Protein AF-A0A968X1L7-F1 (afdb_monomer_lite)

pLDDT: mean 81.6, std 19.43, range [41.03, 98.25]

Structure (mmCIF, N/CA/C/O backbone):
data_AF-A0A968X1L7-F1
#
_entry.id   AF-A0A968X1L7-F1
#
loop_
_atom_site.group_PDB
_atom_site.id
_atom_site.type_symbol
_atom_site.label_atom_id
_atom_site.label_alt_id
_atom_site.label_comp_id
_atom_site.label_asym_id
_atom_site.label_entity_id
_atom_site.label_seq_id
_atom_site.pdbx_PDB_ins_code
_atom_site.Cartn_x
_atom_site.Cartn_y
_atom_site.Cartn_z
_atom_site.occupancy
_atom_site.B_iso_or_equiv
_atom_site.auth_seq_id
_atom_site.auth_comp_id
_atom_site.auth_asym_id
_atom_site.auth_atom_id
_atom_site.pdbx_PDB_model_num
ATOM 1 N N . MET A 1 1 ? 17.644 1.053 -14.164 1.00 62.28 1 MET A N 1
ATOM 2 C CA . MET A 1 1 ? 16.704 1.994 -14.822 1.00 62.28 1 MET A CA 1
ATOM 3 C C . MET A 1 1 ? 15.712 1.312 -15.767 1.00 62.28 1 MET A C 1
ATOM 5 O O . MET A 1 1 ? 14.635 1.856 -15.942 1.00 62.28 1 MET A O 1
ATOM 9 N N . LEU A 1 2 ? 16.000 0.116 -16.304 1.00 78.06 2 LEU A N 1
ATOM 10 C CA . LEU A 1 2 ? 15.114 -0.581 -17.250 1.00 78.06 2 LEU A CA 1
ATOM 11 C C . LEU A 1 2 ? 13.703 -0.901 -16.702 1.00 78.06 2 LEU A C 1
ATOM 13 O O . LEU A 1 2 ? 12.734 -0.788 -17.440 1.00 78.06 2 LEU A O 1
ATOM 17 N N . GLY A 1 3 ? 13.567 -1.245 -15.415 1.00 83.62 3 GLY A N 1
ATOM 18 C CA . GLY A 1 3 ? 12.273 -1.645 -14.833 1.00 83.62 3 GLY A CA 1
ATOM 19 C C . GLY A 1 3 ? 11.188 -0.564 -14.904 1.00 83.62 3 GLY A C 1
ATOM 20 O O . GLY A 1 3 ? 10.082 -0.829 -15.361 1.00 83.62 3 GLY A O 1
ATOM 21 N N . ARG A 1 4 ? 11.523 0.684 -14.549 1.00 87.56 4 ARG A N 1
ATOM 22 C CA . ARG A 1 4 ? 10.566 1.803 -14.568 1.00 87.56 4 ARG A CA 1
ATOM 23 C C . ARG A 1 4 ? 10.074 2.123 -15.981 1.00 87.56 4 ARG A C 1
ATOM 25 O O . ARG A 1 4 ? 8.887 2.323 -16.191 1.00 87.56 4 ARG A O 1
ATOM 32 N N . GLU A 1 5 ? 10.972 2.101 -16.966 1.00 90.50 5 GLU A N 1
ATOM 33 C CA . GLU A 1 5 ? 10.597 2.326 -18.367 1.00 90.50 5 GLU A CA 1
ATOM 34 C C . GLU A 1 5 ? 9.666 1.234 -18.907 1.00 90.50 5 GLU A C 1
ATOM 36 O O . GLU A 1 5 ? 8.779 1.526 -19.713 1.00 90.50 5 GLU A O 1
ATOM 41 N N . LEU A 1 6 ? 9.854 -0.019 -18.479 1.00 90.25 6 LEU A N 1
ATOM 42 C CA . LEU A 1 6 ? 8.970 -1.121 -18.854 1.00 90.25 6 LEU A CA 1
ATOM 43 C C . LEU A 1 6 ? 7.581 -0.955 -18.231 1.00 90.25 6 LEU A C 1
ATOM 45 O O . LEU A 1 6 ? 6.593 -1.088 -18.952 1.00 90.25 6 LEU A O 1
ATOM 49 N N . PHE A 1 7 ? 7.495 -0.585 -16.952 1.00 91.88 7 PHE A N 1
ATOM 50 C CA . PHE A 1 7 ? 6.216 -0.297 -16.293 1.00 91.88 7 PHE A CA 1
ATOM 51 C C . PHE A 1 7 ? 5.498 0.897 -16.934 1.00 91.88 7 PHE A C 1
ATOM 53 O O . PHE A 1 7 ? 4.319 0.797 -17.269 1.00 91.88 7 PHE A O 1
ATOM 60 N N . ASP A 1 8 ? 6.217 1.982 -17.234 1.00 93.00 8 ASP A N 1
ATOM 61 C CA . ASP A 1 8 ? 5.658 3.154 -17.922 1.00 93.00 8 ASP A CA 1
ATOM 62 C C . ASP A 1 8 ? 5.123 2.824 -19.323 1.00 93.00 8 ASP A C 1
ATOM 64 O O . ASP A 1 8 ? 4.183 3.461 -19.808 1.00 93.00 8 ASP A O 1
ATOM 68 N N . ARG A 1 9 ? 5.735 1.855 -20.016 1.00 92.38 9 ARG A N 1
ATOM 69 C CA . ARG A 1 9 ? 5.227 1.351 -21.299 1.00 92.38 9 ARG A CA 1
ATOM 70 C C . ARG A 1 9 ? 4.018 0.451 -21.102 1.00 92.38 9 ARG A C 1
ATOM 72 O O . ARG A 1 9 ? 3.049 0.631 -21.829 1.00 92.38 9 ARG A O 1
ATOM 79 N N . ALA A 1 10 ? 4.061 -0.467 -20.139 1.00 89.88 10 ALA A N 1
ATOM 80 C CA . ALA A 1 10 ? 2.961 -1.382 -19.847 1.00 89.88 10 ALA A CA 1
ATOM 81 C C . ALA A 1 10 ? 1.673 -0.614 -19.527 1.00 89.88 10 ALA A C 1
ATOM 83 O O . ALA A 1 10 ? 0.639 -0.872 -20.137 1.00 89.88 10 ALA A O 1
ATOM 84 N N . VAL A 1 11 ? 1.760 0.404 -18.667 1.00 91.38 11 VAL A N 1
ATOM 85 C CA . VAL A 1 11 ? 0.628 1.263 -18.289 1.00 91.38 11 VAL A CA 1
ATOM 86 C C . VAL A 1 11 ? -0.042 1.934 -19.499 1.00 91.38 11 VAL A C 1
ATOM 88 O O . VAL A 1 11 ? -1.246 2.167 -19.492 1.00 91.38 11 VAL A O 1
ATOM 91 N N . LYS A 1 12 ? 0.697 2.205 -20.583 1.00 92.44 12 LYS A N 1
ATOM 92 C CA . LYS A 1 12 ? 0.143 2.809 -21.809 1.00 92.44 12 LYS A CA 1
ATOM 93 C C . LYS A 1 12 ? -0.609 1.823 -22.709 1.00 92.44 12 LYS A C 1
ATOM 95 O O . LYS A 1 12 ? -1.227 2.267 -23.675 1.00 92.44 12 LYS A O 1
ATOM 100 N N . LEU A 1 13 ? -0.516 0.515 -22.458 1.00 91.75 13 LEU A N 1
ATOM 101 C CA . LEU A 1 13 ? -1.067 -0.529 -23.332 1.00 91.75 13 LEU A CA 1
ATOM 102 C C . LEU A 1 13 ? -2.478 -0.991 -22.938 1.00 91.75 13 LEU A C 1
ATOM 104 O O . LEU A 1 13 ? -3.109 -1.694 -23.724 1.00 91.75 13 LEU A O 1
ATOM 108 N N . GLY A 1 14 ? -2.983 -0.611 -21.763 1.00 90.25 14 GLY A N 1
ATOM 109 C CA . GLY A 1 14 ? -4.276 -1.075 -21.259 1.00 90.25 14 GLY A CA 1
ATOM 110 C C . GLY A 1 14 ? -4.930 -0.102 -20.276 1.00 90.25 14 GLY A C 1
ATOM 111 O O . GLY A 1 14 ? -4.448 1.021 -20.113 1.00 90.25 14 GLY A O 1
ATOM 112 N N . PRO A 1 15 ? -6.040 -0.510 -19.634 1.00 93.50 15 PRO A N 1
ATOM 113 C CA . PRO A 1 15 ? -6.625 0.242 -18.531 1.00 93.50 15 PRO A CA 1
ATOM 114 C C . PRO A 1 15 ? -5.589 0.400 -17.414 1.00 93.50 15 PRO A C 1
ATOM 116 O O . PRO A 1 15 ? -5.080 -0.582 -16.882 1.00 93.50 15 PRO A O 1
ATOM 119 N N . GLU A 1 16 ? -5.244 1.648 -17.098 1.00 93.31 16 GLU A N 1
ATOM 120 C CA . GLU A 1 16 ? -4.105 1.976 -16.231 1.00 93.31 16 GLU A CA 1
ATOM 121 C C . GLU A 1 16 ? -4.193 1.279 -14.862 1.00 93.31 16 GLU A C 1
ATOM 123 O O . GLU A 1 16 ? -3.201 0.711 -14.416 1.00 93.31 16 GLU A O 1
ATOM 128 N N . ALA A 1 17 ? -5.373 1.255 -14.235 1.00 93.25 17 ALA A N 1
ATOM 129 C CA . ALA A 1 17 ? -5.576 0.613 -12.936 1.00 93.25 17 ALA A CA 1
ATOM 130 C C . ALA A 1 17 ? -5.317 -0.905 -12.983 1.00 93.25 17 ALA A C 1
ATOM 132 O O . ALA A 1 17 ? -4.524 -1.408 -12.190 1.00 93.25 17 ALA A O 1
ATOM 133 N N . ASP A 1 18 ? -5.903 -1.613 -13.954 1.00 93.31 18 ASP A N 1
ATOM 134 C CA . ASP A 1 18 ? -5.754 -3.070 -14.105 1.00 93.31 18 ASP A CA 1
ATOM 135 C C . ASP A 1 18 ? -4.293 -3.465 -14.357 1.00 93.31 18 ASP A C 1
ATOM 137 O O . ASP A 1 18 ? -3.787 -4.442 -13.804 1.00 93.31 18 ASP A O 1
ATOM 141 N N . VAL A 1 19 ? -3.587 -2.682 -15.178 1.00 95.12 19 VAL A N 1
ATOM 142 C CA . VAL A 1 19 ? -2.168 -2.924 -15.462 1.00 95.12 19 VAL A CA 1
ATOM 143 C C . VAL A 1 19 ? -1.312 -2.682 -14.222 1.00 95.12 19 VAL A C 1
ATOM 145 O O . VAL A 1 19 ? -0.388 -3.452 -13.968 1.00 95.12 19 VAL A O 1
ATOM 148 N N . ILE A 1 20 ? -1.599 -1.633 -13.445 1.00 94.50 20 ILE A N 1
ATOM 149 C CA . ILE A 1 20 ? -0.872 -1.371 -12.199 1.00 94.50 20 ILE A CA 1
ATOM 150 C C . ILE A 1 20 ? -1.104 -2.503 -11.191 1.00 94.50 20 ILE A C 1
ATOM 152 O O . ILE A 1 20 ? -0.125 -2.981 -10.622 1.00 94.50 20 ILE A O 1
ATOM 156 N N . HIS A 1 21 ? -2.344 -2.977 -11.022 1.00 91.94 21 HIS A N 1
ATOM 157 C CA . HIS A 1 21 ? -2.635 -4.157 -10.198 1.00 91.94 21 HIS A CA 1
ATOM 158 C C . HIS A 1 21 ? -1.802 -5.364 -10.635 1.00 91.94 21 HIS A C 1
ATOM 160 O O . HIS A 1 21 ? -1.079 -5.935 -9.826 1.00 91.94 21 HIS A O 1
ATOM 166 N N . ALA A 1 22 ? -1.799 -5.681 -11.932 1.00 92.00 22 ALA A N 1
ATOM 167 C CA . ALA A 1 22 ? -1.029 -6.807 -12.453 1.00 92.00 22 ALA A CA 1
ATOM 168 C C . ALA A 1 22 ? 0.486 -6.669 -12.210 1.00 92.00 22 ALA A C 1
ATOM 170 O O . ALA A 1 22 ? 1.162 -7.665 -11.954 1.00 92.00 22 ALA A O 1
ATOM 171 N N . ILE A 1 23 ? 1.038 -5.452 -12.286 1.00 92.62 23 ILE A N 1
ATOM 172 C CA . ILE A 1 23 ? 2.452 -5.197 -11.972 1.00 92.62 23 ILE A CA 1
ATOM 173 C C . ILE A 1 23 ? 2.729 -5.457 -10.487 1.00 92.62 23 ILE A C 1
ATOM 175 O O . ILE A 1 23 ? 3.731 -6.098 -10.167 1.00 92.62 23 ILE A O 1
ATOM 179 N N . ILE A 1 24 ? 1.859 -4.971 -9.595 1.00 91.25 24 ILE A N 1
ATOM 180 C CA . ILE A 1 24 ? 1.981 -5.163 -8.144 1.00 91.25 24 ILE A CA 1
ATOM 181 C C . ILE A 1 24 ? 1.942 -6.655 -7.805 1.00 91.25 24 ILE A C 1
ATOM 183 O O . ILE A 1 24 ? 2.857 -7.141 -7.142 1.00 91.25 24 ILE A O 1
ATOM 187 N N . ASP A 1 25 ? 0.959 -7.384 -8.334 1.00 89.38 25 ASP A N 1
ATOM 188 C CA . ASP A 1 25 ? 0.779 -8.817 -8.080 1.00 89.38 25 ASP A CA 1
ATOM 189 C C . ASP A 1 25 ? 1.977 -9.649 -8.562 1.00 89.38 25 ASP A C 1
ATOM 191 O O . ASP A 1 25 ? 2.396 -10.592 -7.896 1.00 89.38 25 ASP A O 1
ATOM 195 N N . GLN A 1 26 ? 2.566 -9.298 -9.711 1.00 89.25 26 GLN A N 1
ATOM 196 C CA . GLN A 1 26 ? 3.702 -10.041 -10.272 1.00 89.25 26 GLN A CA 1
ATOM 197 C C . GLN A 1 26 ? 5.034 -9.739 -9.584 1.00 89.25 26 GLN A C 1
ATOM 199 O O . GLN A 1 26 ? 5.911 -10.599 -9.536 1.00 89.25 26 GLN A O 1
ATOM 204 N N . CYS A 1 27 ? 5.227 -8.507 -9.118 1.00 88.56 27 CYS A N 1
ATOM 205 C CA . CYS A 1 27 ? 6.492 -8.084 -8.519 1.00 88.56 27 CYS A CA 1
ATOM 206 C C . CYS A 1 27 ? 6.533 -8.342 -7.007 1.00 88.56 27 CYS A C 1
ATOM 208 O O . CYS A 1 27 ? 7.619 -8.527 -6.454 1.00 88.56 27 CYS A O 1
ATOM 210 N N . GLY A 1 28 ? 5.374 -8.348 -6.348 1.00 85.31 28 GLY A N 1
ATOM 211 C CA . GLY A 1 28 ? 5.240 -8.604 -4.921 1.00 85.31 28 GLY A CA 1
ATOM 212 C C . GLY A 1 28 ? 5.864 -7.537 -4.002 1.00 85.31 28 GLY A C 1
ATOM 213 O O . GLY A 1 28 ? 6.335 -6.488 -4.467 1.00 85.31 28 GLY A O 1
ATOM 214 N N . PRO A 1 29 ? 5.874 -7.806 -2.681 1.00 82.94 29 PRO A N 1
ATOM 215 C CA . PRO A 1 29 ? 6.297 -6.855 -1.646 1.00 82.94 29 PRO A CA 1
ATOM 216 C C . PRO A 1 29 ? 7.753 -6.390 -1.750 1.00 82.94 29 PRO A C 1
ATOM 218 O O . PRO A 1 29 ? 8.049 -5.229 -1.466 1.00 82.94 29 PRO A O 1
ATOM 221 N N . ASP A 1 30 ? 8.650 -7.251 -2.237 1.00 85.44 30 ASP A N 1
ATOM 222 C CA . ASP A 1 30 ? 10.090 -6.968 -2.370 1.00 85.44 30 ASP A CA 1
ATOM 223 C C . ASP A 1 30 ? 10.390 -5.739 -3.243 1.00 85.44 30 ASP A C 1
ATOM 225 O O . ASP A 1 30 ? 11.446 -5.113 -3.136 1.00 85.44 30 ASP A O 1
ATOM 229 N N . HIS A 1 31 ? 9.448 -5.373 -4.114 1.00 89.50 31 HIS A N 1
ATOM 230 C CA . HIS A 1 31 ? 9.593 -4.272 -5.058 1.00 89.50 31 HIS A CA 1
ATOM 231 C C . HIS A 1 31 ? 8.743 -3.050 -4.693 1.00 89.50 31 HIS A C 1
ATOM 233 O O . HIS A 1 31 ? 8.678 -2.105 -5.483 1.00 89.50 31 HIS A O 1
ATOM 239 N N . PHE A 1 32 ? 8.118 -3.007 -3.513 1.00 89.62 32 PHE A N 1
ATOM 240 C CA . PHE A 1 32 ? 7.220 -1.912 -3.128 1.00 89.62 32 PHE A CA 1
ATOM 241 C C . PHE A 1 32 ? 7.882 -0.534 -3.142 1.00 89.62 32 PHE A C 1
ATOM 243 O O . PHE A 1 32 ? 7.258 0.415 -3.611 1.00 89.62 32 PHE A O 1
ATOM 250 N N . THR A 1 33 ? 9.161 -0.410 -2.781 1.00 89.38 33 THR A N 1
ATOM 251 C CA . THR A 1 33 ? 9.894 0.863 -2.917 1.00 89.38 33 THR A CA 1
ATOM 252 C C . THR A 1 33 ? 9.958 1.345 -4.373 1.00 89.38 33 THR A C 1
ATOM 254 O O . THR A 1 33 ? 9.797 2.532 -4.652 1.00 89.38 33 THR A O 1
ATOM 257 N N . LEU A 1 34 ? 10.156 0.435 -5.334 1.00 91.81 34 LEU A N 1
ATOM 258 C CA . LEU A 1 34 ? 10.150 0.769 -6.764 1.00 91.81 34 LEU A CA 1
ATOM 259 C C . LEU A 1 34 ? 8.731 1.066 -7.272 1.00 91.81 34 LEU A C 1
ATOM 261 O O . LEU A 1 34 ? 8.553 1.916 -8.148 1.00 91.81 34 LEU A O 1
ATOM 265 N N . LEU A 1 35 ? 7.738 0.353 -6.740 1.00 94.06 35 LEU A N 1
ATOM 266 C CA . LEU A 1 35 ? 6.347 0.419 -7.174 1.00 94.06 35 LEU A CA 1
ATOM 267 C C . LEU A 1 35 ? 5.535 1.530 -6.515 1.00 94.06 35 LEU A C 1
ATOM 269 O O . LEU A 1 35 ? 4.479 1.876 -7.036 1.00 94.06 35 LEU A O 1
ATOM 273 N N . LEU A 1 36 ? 6.030 2.137 -5.436 1.00 95.12 36 LEU A N 1
ATOM 274 C CA . LEU A 1 36 ? 5.346 3.183 -4.679 1.00 95.12 36 LEU A CA 1
ATOM 275 C C . LEU A 1 36 ? 4.683 4.276 -5.546 1.00 95.12 36 LEU A C 1
ATOM 277 O O . LEU A 1 36 ? 3.512 4.566 -5.304 1.00 95.12 36 LEU A O 1
ATOM 281 N N . PRO A 1 37 ? 5.325 4.854 -6.588 1.00 94.81 37 PRO A N 1
ATOM 282 C CA . PRO A 1 37 ? 4.651 5.835 -7.445 1.00 94.81 37 PRO A CA 1
ATOM 283 C C . PRO A 1 37 ? 3.472 5.255 -8.243 1.00 94.81 37 PRO A C 1
ATOM 285 O O . PRO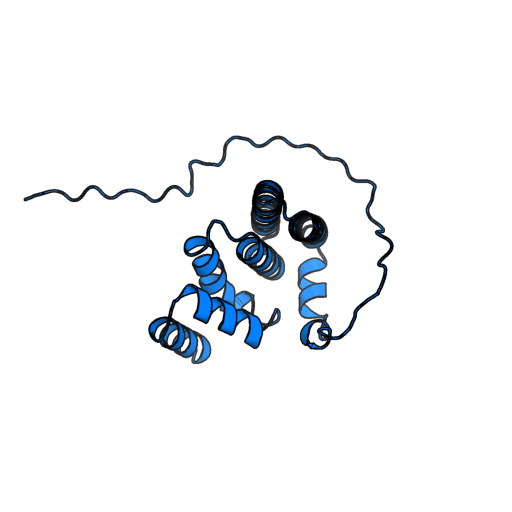 A 1 37 ? 2.518 5.980 -8.517 1.00 94.81 37 PRO A O 1
ATOM 288 N N . TYR A 1 38 ? 3.511 3.972 -8.612 1.00 96.06 38 TYR A N 1
ATOM 289 C CA . TYR A 1 38 ? 2.413 3.288 -9.301 1.00 96.06 38 TYR A CA 1
ATOM 290 C C . TYR A 1 38 ? 1.298 2.920 -8.320 1.00 96.06 38 TYR A C 1
ATOM 292 O O . TYR A 1 38 ? 0.133 3.144 -8.618 1.00 96.06 38 TYR A O 1
ATOM 300 N N . ILE A 1 39 ? 1.641 2.460 -7.116 1.00 96.88 39 ILE A N 1
ATOM 301 C CA . ILE A 1 39 ? 0.669 2.168 -6.054 1.00 96.88 39 ILE A CA 1
ATOM 302 C C . ILE A 1 39 ? -0.062 3.451 -5.623 1.00 96.88 39 ILE A C 1
ATOM 304 O O . ILE A 1 39 ? -1.285 3.474 -5.522 1.00 96.88 39 ILE A O 1
ATOM 308 N N . GLN A 1 40 ? 0.656 4.568 -5.467 1.00 96.81 40 GLN A N 1
ATOM 309 C CA . GLN A 1 40 ? 0.037 5.874 -5.224 1.00 96.81 40 GLN A CA 1
ATOM 310 C C . GLN A 1 40 ? -0.855 6.308 -6.397 1.00 96.81 40 GLN A C 1
ATOM 312 O O . GLN A 1 40 ? -1.875 6.971 -6.214 1.00 96.81 40 GLN A O 1
ATOM 317 N N . ARG A 1 41 ? -0.459 5.987 -7.630 1.00 95.88 41 ARG A N 1
ATOM 318 C CA . ARG A 1 41 ? -1.269 6.282 -8.809 1.00 95.88 41 ARG A CA 1
ATOM 319 C C . ARG A 1 41 ? -2.548 5.448 -8.825 1.00 95.88 41 ARG A C 1
ATOM 321 O O . ARG A 1 41 ? -3.591 5.981 -9.190 1.00 95.88 41 ARG A O 1
ATOM 328 N N . LEU A 1 42 ? -2.481 4.198 -8.380 1.00 96.25 42 LEU A N 1
ATOM 329 C CA . LEU A 1 42 ? -3.630 3.312 -8.264 1.00 96.25 42 LEU A CA 1
ATOM 330 C C . LEU A 1 42 ? -4.689 3.890 -7.321 1.00 96.25 42 LEU A C 1
ATOM 332 O O . LEU A 1 42 ? -5.824 4.058 -7.745 1.00 96.25 42 LEU A O 1
ATOM 336 N N . THR A 1 43 ? -4.312 4.342 -6.120 1.00 96.75 43 THR A N 1
ATOM 337 C CA . THR A 1 43 ? -5.270 4.959 -5.174 1.00 96.75 43 THR A CA 1
ATOM 338 C C . THR A 1 43 ? -5.922 6.241 -5.704 1.00 96.75 43 THR A C 1
ATOM 340 O O . THR A 1 43 ? -7.003 6.621 -5.263 1.00 96.75 43 THR A O 1
ATOM 343 N N . GLN A 1 44 ? -5.310 6.923 -6.680 1.00 96.44 44 GLN A N 1
ATOM 344 C CA . GLN A 1 44 ? -5.932 8.065 -7.365 1.00 96.44 44 GLN A CA 1
ATOM 345 C C . GLN A 1 44 ? -6.941 7.643 -8.438 1.00 96.44 44 GLN A C 1
ATOM 347 O O . GLN A 1 44 ? -7.842 8.419 -8.761 1.00 96.44 44 GLN A O 1
ATOM 352 N N . LEU A 1 45 ? -6.744 6.472 -9.041 1.00 96.06 45 LEU A N 1
ATOM 353 C CA . LEU A 1 45 ? -7.604 5.927 -10.090 1.00 96.06 45 LEU A CA 1
ATOM 354 C C . LEU A 1 45 ? -8.801 5.185 -9.500 1.00 96.06 45 LEU A C 1
ATOM 356 O O . LEU A 1 45 ? -9.884 5.259 -10.073 1.00 96.06 45 LEU A O 1
ATOM 360 N N . THR A 1 46 ? -8.602 4.525 -8.360 1.00 96.31 46 THR A N 1
ATOM 361 C CA . THR A 1 46 ? -9.607 3.750 -7.627 1.00 96.31 46 THR A CA 1
ATOM 362 C C . THR A 1 46 ? -9.726 4.245 -6.179 1.00 96.31 46 THR A C 1
ATOM 364 O O . THR A 1 46 ? -9.451 3.504 -5.236 1.00 96.31 46 THR A O 1
ATOM 367 N N . PRO A 1 47 ? -10.119 5.514 -5.950 1.00 96.81 47 PRO A N 1
ATOM 368 C CA . PRO A 1 47 ? -10.152 6.082 -4.601 1.00 96.81 47 PRO A CA 1
ATOM 369 C C . PRO A 1 47 ? -11.148 5.380 -3.671 1.00 96.81 47 PRO A C 1
ATOM 371 O O . PRO A 1 47 ? -10.998 5.455 -2.453 1.00 96.81 47 PRO A O 1
ATOM 374 N N . GLU A 1 48 ? -12.149 4.702 -4.227 1.00 96.81 48 GLU A N 1
ATOM 375 C CA . GLU A 1 48 ? -13.110 3.877 -3.505 1.00 96.81 48 GLU A CA 1
ATOM 376 C C . GLU A 1 48 ? -12.652 2.434 -3.243 1.00 96.81 48 GLU A C 1
ATOM 378 O O . GLU A 1 48 ? -13.366 1.728 -2.544 1.00 96.81 48 GLU A O 1
ATOM 383 N N . ASP A 1 49 ? -11.513 1.967 -3.761 1.00 96.94 49 ASP A N 1
ATOM 384 C CA . ASP A 1 49 ? -11.058 0.591 -3.517 1.00 96.94 49 ASP A CA 1
ATOM 385 C C . ASP A 1 49 ? -10.228 0.503 -2.224 1.00 96.94 49 ASP A C 1
ATOM 387 O O . ASP A 1 49 ? -9.084 0.971 -2.201 1.00 96.94 49 ASP A O 1
ATOM 391 N N . PRO A 1 50 ? -10.742 -0.116 -1.143 1.00 97.12 50 PRO A N 1
ATOM 392 C CA . PRO A 1 50 ? -9.985 -0.260 0.096 1.00 97.12 50 PRO A CA 1
ATOM 393 C C . PRO A 1 50 ? -8.707 -1.093 -0.084 1.00 97.12 50 PRO A C 1
ATOM 395 O O . PRO A 1 50 ? -7.714 -0.827 0.590 1.00 97.12 50 PRO A O 1
ATOM 398 N N . SER A 1 51 ? -8.680 -2.040 -1.024 1.00 95.56 51 SER A N 1
ATOM 399 C CA . SER A 1 51 ? -7.521 -2.909 -1.277 1.00 95.56 51 SER A CA 1
ATOM 400 C C . SER A 1 51 ? -6.327 -2.101 -1.792 1.00 95.56 51 SER A C 1
ATOM 402 O O . SER A 1 51 ? -5.206 -2.266 -1.307 1.00 95.56 51 SER A O 1
ATOM 404 N N . ALA A 1 52 ? -6.571 -1.157 -2.709 1.00 96.25 52 ALA A N 1
ATOM 405 C CA . ALA A 1 52 ? -5.554 -0.223 -3.186 1.00 96.25 52 ALA A CA 1
ATOM 406 C C . ALA A 1 52 ? -4.950 0.612 -2.041 1.00 96.25 52 ALA A C 1
ATOM 408 O O . ALA A 1 52 ? -3.736 0.833 -2.007 1.00 96.25 52 ALA A O 1
ATOM 409 N N . TRP A 1 53 ? -5.771 1.039 -1.076 1.00 98.06 53 TRP A N 1
ATOM 410 C CA . TRP A 1 53 ? -5.301 1.767 0.107 1.00 98.06 53 TRP A CA 1
ATOM 411 C C . TRP A 1 53 ? -4.499 0.887 1.073 1.00 98.06 53 TRP A C 1
ATOM 413 O O . TRP A 1 53 ? -3.502 1.367 1.615 1.00 98.06 53 TRP A O 1
ATOM 423 N N . ILE A 1 54 ? -4.863 -0.391 1.241 1.00 97.06 54 ILE A N 1
ATOM 424 C CA . ILE A 1 54 ? -4.073 -1.352 2.032 1.00 97.06 54 ILE A CA 1
ATOM 425 C C . ILE A 1 54 ? -2.681 -1.515 1.430 1.00 97.06 54 ILE A C 1
ATOM 427 O O . ILE A 1 54 ? -1.682 -1.322 2.122 1.00 97.06 54 ILE A O 1
ATOM 431 N N . ILE A 1 55 ? -2.607 -1.807 0.130 1.00 95.69 55 ILE A N 1
ATOM 432 C CA . ILE A 1 55 ? -1.335 -1.989 -0.581 1.00 95.69 55 ILE A CA 1
ATOM 433 C C . ILE A 1 55 ? -0.477 -0.724 -0.462 1.00 95.69 55 ILE A C 1
ATOM 435 O O . ILE A 1 55 ? 0.726 -0.810 -0.210 1.00 95.69 55 ILE A O 1
ATOM 439 N N . PHE A 1 56 ? -1.086 0.459 -0.586 1.00 97.62 56 PHE A N 1
ATOM 440 C CA . PHE A 1 56 ? -0.376 1.724 -0.411 1.00 97.62 56 PHE A CA 1
ATOM 441 C C . PHE A 1 56 ? 0.163 1.907 1.007 1.00 97.62 56 PHE A C 1
ATOM 443 O O . PHE A 1 56 ? 1.318 2.300 1.172 1.00 97.62 56 PHE A O 1
ATOM 450 N N . GLY A 1 57 ? -0.634 1.575 2.020 1.00 97.25 57 GLY A N 1
ATOM 451 C CA . GLY A 1 57 ? -0.208 1.587 3.412 1.00 97.25 57 GLY A CA 1
ATOM 452 C C . GLY A 1 57 ? 0.978 0.665 3.677 1.00 97.25 57 GLY A C 1
ATOM 453 O O . GLY A 1 57 ? 1.981 1.104 4.233 1.00 97.25 57 GLY A O 1
ATOM 454 N N . ILE A 1 58 ? 0.913 -0.579 3.203 1.00 95.00 58 ILE A N 1
ATOM 455 C CA . ILE A 1 58 ? 2.007 -1.548 3.350 1.00 95.00 58 ILE A CA 1
ATOM 456 C C . ILE A 1 58 ? 3.273 -1.028 2.660 1.00 95.00 58 ILE A C 1
ATOM 458 O O . ILE A 1 58 ? 4.335 -0.999 3.278 1.00 95.00 58 ILE A O 1
ATOM 462 N N . ALA A 1 59 ? 3.164 -0.544 1.419 1.00 95.44 59 ALA A N 1
ATOM 463 C CA . ALA A 1 59 ? 4.304 -0.016 0.671 1.00 95.44 59 ALA A CA 1
ATOM 464 C C . ALA A 1 59 ? 4.961 1.193 1.359 1.00 95.44 59 ALA A C 1
ATOM 466 O O . ALA A 1 59 ? 6.188 1.272 1.419 1.00 95.44 59 ALA A O 1
ATOM 467 N N . LEU A 1 60 ? 4.163 2.107 1.923 1.00 96.56 60 LEU A N 1
ATOM 468 C CA . LEU A 1 60 ? 4.663 3.221 2.733 1.00 96.56 60 LEU A CA 1
ATOM 469 C C . LEU A 1 60 ? 5.362 2.731 4.005 1.00 96.56 60 LEU A C 1
ATOM 471 O O . LEU A 1 60 ? 6.396 3.276 4.381 1.00 96.56 60 LEU A O 1
ATOM 475 N N . GLY A 1 61 ? 4.823 1.698 4.653 1.00 95.62 61 GLY A N 1
ATOM 476 C CA . GLY A 1 61 ? 5.424 1.084 5.834 1.00 95.62 61 GLY A CA 1
ATOM 477 C C . GLY A 1 61 ? 6.777 0.443 5.538 1.00 95.62 61 GLY A C 1
ATOM 478 O O . GLY A 1 61 ? 7.736 0.646 6.282 1.00 95.62 61 GLY A O 1
ATOM 479 N N . THR A 1 62 ? 6.887 -0.275 4.418 1.00 92.94 62 THR A N 1
ATOM 480 C CA . THR A 1 62 ? 8.153 -0.855 3.944 1.00 92.94 62 THR A CA 1
ATOM 481 C C . THR A 1 62 ? 9.186 0.230 3.628 1.00 92.94 62 THR A C 1
ATOM 483 O O . THR A 1 62 ? 10.371 0.047 3.899 1.00 92.94 62 THR A O 1
ATOM 486 N N . ASP A 1 63 ? 8.737 1.383 3.126 1.00 93.75 63 ASP A N 1
ATOM 487 C CA . ASP A 1 63 ? 9.561 2.578 2.897 1.00 93.75 63 ASP A CA 1
ATOM 488 C C . ASP A 1 63 ? 9.791 3.421 4.173 1.00 93.75 63 ASP A C 1
ATOM 490 O O . ASP A 1 63 ? 10.285 4.543 4.105 1.00 93.75 63 ASP A O 1
ATOM 494 N N . GLN A 1 64 ? 9.437 2.890 5.352 1.00 93.50 64 GLN A N 1
ATOM 495 C CA . GLN A 1 64 ? 9.598 3.520 6.673 1.00 93.50 64 GLN A CA 1
ATOM 496 C C . GLN A 1 64 ? 8.837 4.848 6.847 1.00 93.50 64 GLN A C 1
ATOM 498 O O . GLN A 1 64 ? 9.114 5.634 7.753 1.00 93.50 64 GLN A O 1
ATOM 503 N N . GLN A 1 65 ? 7.821 5.098 6.022 1.00 95.81 65 GLN A N 1
ATOM 504 C CA . GLN A 1 65 ? 6.912 6.237 6.146 1.00 95.81 65 GLN A CA 1
ATOM 505 C C . GLN A 1 65 ? 5.725 5.892 7.065 1.00 95.81 65 GLN A C 1
ATOM 507 O O . GLN A 1 65 ? 4.564 6.038 6.680 1.00 95.81 65 GLN A O 1
ATOM 512 N N . THR A 1 66 ? 6.008 5.436 8.291 1.00 96.12 66 THR A N 1
ATOM 513 C CA . THR A 1 66 ? 5.029 4.839 9.222 1.00 96.12 66 THR A CA 1
ATOM 514 C C . THR A 1 66 ? 3.767 5.681 9.429 1.00 96.12 66 THR A C 1
ATOM 516 O O . THR A 1 66 ? 2.660 5.164 9.314 1.00 96.12 66 THR A O 1
ATOM 519 N N . ALA A 1 67 ? 3.897 6.992 9.650 1.00 96.62 67 ALA A N 1
ATOM 520 C CA . ALA A 1 67 ? 2.734 7.861 9.861 1.00 96.62 67 ALA A CA 1
ATOM 521 C C . ALA A 1 67 ? 1.825 7.953 8.617 1.00 96.62 67 ALA A C 1
ATOM 523 O O . ALA A 1 67 ? 0.598 7.977 8.724 1.00 96.62 67 ALA A O 1
ATOM 524 N N . ALA A 1 68 ? 2.416 7.988 7.418 1.00 97.25 68 ALA A N 1
ATOM 525 C CA . ALA A 1 68 ? 1.656 7.989 6.171 1.00 97.25 68 ALA A CA 1
ATOM 526 C C . ALA A 1 68 ? 1.002 6.621 5.921 1.00 97.25 68 ALA A C 1
ATOM 528 O O . ALA A 1 68 ? -0.136 6.563 5.455 1.00 97.25 68 ALA A O 1
ATOM 529 N N . ALA A 1 69 ? 1.700 5.540 6.276 1.00 97.75 69 ALA A N 1
ATOM 530 C CA . ALA A 1 69 ? 1.204 4.176 6.172 1.00 97.75 69 ALA A CA 1
ATOM 531 C C . ALA A 1 69 ? -0.029 3.938 7.050 1.00 97.75 69 ALA A C 1
ATOM 533 O O . ALA A 1 69 ? -1.073 3.529 6.542 1.00 97.75 69 ALA A O 1
ATOM 534 N N . GLN A 1 70 ? 0.056 4.279 8.339 1.00 97.75 70 GLN A N 1
ATOM 535 C CA . GLN A 1 70 ? -1.070 4.213 9.275 1.00 97.75 70 GLN A CA 1
ATOM 536 C C . GLN A 1 70 ? -2.278 4.980 8.737 1.00 97.75 70 GLN A C 1
ATOM 538 O O . GLN A 1 70 ? -3.400 4.479 8.729 1.00 97.75 70 GLN A O 1
ATOM 543 N N . LYS A 1 71 ? -2.057 6.187 8.208 1.00 96.88 71 LYS A N 1
ATOM 544 C CA . LYS A 1 71 ? -3.141 6.976 7.628 1.00 96.88 71 LYS A CA 1
ATOM 545 C C . LYS A 1 71 ? -3.806 6.276 6.438 1.00 96.88 71 LYS A C 1
ATOM 547 O O . LYS A 1 71 ? -5.031 6.231 6.383 1.00 96.88 71 LYS A O 1
ATOM 552 N N . ALA A 1 72 ? -3.025 5.735 5.505 1.00 97.88 72 ALA A N 1
ATOM 553 C CA . ALA A 1 72 ? -3.563 5.010 4.354 1.00 97.88 72 ALA A CA 1
ATOM 554 C C . ALA A 1 72 ? -4.372 3.769 4.780 1.00 97.88 72 ALA A C 1
ATOM 556 O O . ALA A 1 72 ? -5.452 3.529 4.247 1.00 97.88 72 ALA A O 1
ATOM 557 N N . LEU A 1 73 ? -3.898 3.033 5.788 1.00 98.12 73 LEU A N 1
ATOM 558 C CA . LEU A 1 73 ? -4.583 1.852 6.324 1.00 98.12 73 LEU A CA 1
ATOM 559 C C . LEU A 1 73 ? -5.877 2.215 7.055 1.00 98.12 73 LEU A C 1
ATOM 561 O O . LEU A 1 73 ? -6.892 1.542 6.896 1.00 98.12 73 LEU A O 1
ATOM 565 N N . ARG A 1 74 ? -5.890 3.339 7.775 1.00 98.00 74 ARG A N 1
ATOM 566 C CA . ARG A 1 74 ? -7.112 3.867 8.390 1.00 98.00 74 ARG A CA 1
ATOM 567 C C . ARG A 1 74 ? -8.167 4.222 7.338 1.00 98.00 74 ARG A C 1
ATOM 569 O O . ARG A 1 74 ? -9.339 3.901 7.527 1.00 98.00 74 ARG A O 1
ATOM 576 N N . GLU A 1 75 ? -7.766 4.854 6.234 1.00 97.50 75 GLU A N 1
ATOM 577 C CA . GLU A 1 75 ? -8.673 5.144 5.110 1.00 97.50 75 GLU A CA 1
ATOM 578 C C . GLU A 1 75 ? -9.218 3.858 4.480 1.00 97.50 75 GLU A C 1
ATOM 580 O O . GLU A 1 75 ? -10.425 3.750 4.251 1.00 97.50 75 GLU A O 1
ATOM 585 N N . ALA A 1 76 ? -8.363 2.850 4.281 1.00 98.19 76 ALA A N 1
ATOM 586 C CA . ALA A 1 76 ? -8.791 1.542 3.794 1.00 98.19 76 ALA A CA 1
ATOM 587 C C . ALA A 1 76 ? -9.865 0.917 4.695 1.00 98.19 76 ALA A C 1
ATOM 589 O O . ALA A 1 76 ? -10.928 0.527 4.207 1.00 98.19 76 ALA A O 1
ATOM 590 N N . ALA A 1 77 ? -9.628 0.889 6.010 1.00 98.25 77 ALA A N 1
ATOM 591 C CA . ALA A 1 77 ? -10.572 0.339 6.978 1.00 98.25 77 ALA A CA 1
ATOM 592 C C . ALA A 1 77 ? -11.915 1.085 6.944 1.00 98.25 77 ALA A C 1
ATOM 594 O O . ALA A 1 77 ? -12.985 0.473 6.928 1.00 98.25 77 ALA A O 1
ATOM 595 N N . GLN A 1 78 ? -11.889 2.420 6.881 1.00 98.00 78 GLN A N 1
ATOM 596 C CA . GLN A 1 78 ? -13.108 3.227 6.794 1.00 98.00 78 GLN A CA 1
ATOM 597 C C . GLN A 1 78 ? -13.893 2.981 5.499 1.00 98.00 78 GLN A C 1
ATOM 599 O O . GLN A 1 78 ? -15.122 2.873 5.546 1.00 98.00 78 GLN A O 1
ATOM 604 N N . LEU A 1 79 ? -13.213 2.900 4.353 1.00 97.94 79 LEU A N 1
ATOM 605 C CA . LEU A 1 79 ? -13.842 2.604 3.063 1.00 97.94 79 LEU A CA 1
ATOM 606 C C . LEU A 1 79 ? -14.464 1.206 3.055 1.00 97.94 79 LEU A C 1
ATOM 608 O O . LEU A 1 79 ? -15.629 1.063 2.683 1.00 97.94 79 LEU A O 1
ATOM 612 N N . ALA A 1 80 ? -13.734 0.205 3.547 1.00 98.12 80 ALA A N 1
ATOM 613 C CA . ALA A 1 80 ? -14.210 -1.169 3.639 1.00 98.12 80 ALA A CA 1
ATOM 614 C C . ALA A 1 80 ? -15.463 -1.283 4.527 1.00 98.12 80 ALA A C 1
ATOM 616 O O . ALA A 1 80 ? -16.473 -1.847 4.098 1.00 98.12 80 ALA A O 1
ATOM 617 N N . ARG A 1 81 ? -15.475 -0.639 5.707 1.00 98.00 81 ARG A N 1
ATOM 618 C CA . ARG A 1 81 ? -16.666 -0.587 6.582 1.00 98.00 81 ARG A CA 1
ATOM 619 C C . ARG A 1 81 ? -17.861 0.073 5.896 1.00 98.00 81 ARG A C 1
ATOM 621 O O . ARG A 1 81 ? -18.972 -0.440 5.987 1.00 98.00 81 ARG A O 1
ATOM 628 N N . LYS A 1 82 ? -17.651 1.182 5.174 1.00 97.88 82 LYS A N 1
ATOM 629 C CA . LYS A 1 82 ? -18.722 1.861 4.412 1.00 97.88 82 LYS A CA 1
ATOM 630 C C . LYS A 1 82 ? -19.320 0.975 3.318 1.00 97.88 82 LYS A C 1
ATOM 632 O O . LYS A 1 82 ? -20.485 1.147 2.974 1.00 97.88 82 LYS A O 1
ATOM 637 N N . GLN A 1 83 ? -18.536 0.045 2.782 1.00 97.62 83 GLN A N 1
ATOM 638 C CA . GLN A 1 83 ? -18.967 -0.919 1.769 1.00 97.62 83 GLN A CA 1
ATOM 639 C C . GLN A 1 83 ? -19.566 -2.199 2.368 1.00 97.62 83 GLN A C 1
ATOM 641 O O . GLN A 1 83 ? -20.029 -3.055 1.619 1.00 97.62 83 GLN A O 1
ATOM 646 N N . GLY A 1 84 ? -19.572 -2.340 3.699 1.00 97.69 84 GLY A N 1
ATOM 647 C CA . GLY A 1 84 ? -20.001 -3.561 4.386 1.00 97.69 84 GLY A CA 1
ATOM 648 C C . GLY A 1 84 ? -18.998 -4.714 4.281 1.00 97.69 84 GLY A C 1
ATOM 649 O O . GLY A 1 84 ? -19.350 -5.853 4.575 1.00 97.69 84 GLY A O 1
ATOM 650 N N . ASN A 1 85 ? -17.760 -4.439 3.861 1.00 97.25 85 ASN A N 1
ATOM 651 C CA . ASN A 1 85 ? -16.701 -5.434 3.749 1.00 97.25 85 ASN A CA 1
ATOM 652 C C . ASN A 1 85 ? -15.889 -5.485 5.050 1.00 97.25 85 ASN A C 1
ATOM 654 O O . ASN A 1 85 ? -14.848 -4.841 5.186 1.00 97.25 85 ASN A O 1
ATOM 658 N N . HIS A 1 86 ? -16.422 -6.201 6.039 1.00 96.12 86 HIS A N 1
ATOM 659 C CA . HIS A 1 86 ? -15.831 -6.275 7.376 1.00 96.12 86 HIS A CA 1
ATOM 660 C C . HIS A 1 86 ? -14.482 -7.004 7.396 1.00 96.12 86 HIS A C 1
ATOM 662 O O . HIS A 1 86 ? -13.593 -6.564 8.118 1.00 96.12 86 HIS A O 1
ATOM 668 N N . ASP A 1 87 ? -14.298 -8.024 6.555 1.00 95.88 87 ASP A N 1
ATOM 669 C CA . ASP A 1 87 ? -13.048 -8.790 6.476 1.00 95.88 87 ASP A CA 1
ATOM 670 C C . ASP A 1 87 ? -11.881 -7.898 6.023 1.00 95.88 87 ASP A C 1
ATOM 672 O O . ASP A 1 87 ? -10.822 -7.863 6.648 1.00 95.88 87 ASP A O 1
ATOM 676 N N . VAL A 1 88 ? -12.096 -7.091 4.977 1.00 95.25 88 VAL A N 1
ATOM 677 C CA . VAL A 1 88 ? -11.079 -6.140 4.490 1.00 95.25 88 VAL A CA 1
ATOM 678 C C . VAL A 1 88 ? -10.845 -5.009 5.492 1.00 95.25 88 VAL A C 1
ATOM 680 O O . VAL A 1 88 ? -9.723 -4.521 5.622 1.00 95.25 88 VAL A O 1
ATOM 683 N N . ALA A 1 89 ? -11.879 -4.591 6.228 1.00 97.62 89 ALA A N 1
ATOM 684 C CA . ALA A 1 89 ? -11.710 -3.598 7.283 1.00 97.62 89 ALA A CA 1
ATOM 685 C C . ALA A 1 89 ? -10.809 -4.117 8.410 1.00 97.62 89 ALA A C 1
ATOM 687 O O . ALA A 1 89 ? -9.880 -3.417 8.806 1.00 97.62 89 ALA A O 1
ATOM 688 N N . GLN A 1 90 ? -11.051 -5.348 8.866 1.00 96.44 90 GLN A N 1
ATOM 689 C CA . GLN A 1 90 ? -10.233 -6.003 9.881 1.00 96.44 90 GLN A CA 1
ATOM 690 C C . GLN A 1 90 ? -8.787 -6.164 9.401 1.00 96.44 90 GLN A C 1
ATOM 692 O O . GLN A 1 90 ? -7.862 -5.780 10.111 1.00 96.44 90 GLN A O 1
ATOM 697 N N . GLN A 1 91 ? -8.588 -6.627 8.165 1.00 95.56 91 GLN A N 1
ATOM 698 C CA . GLN A 1 91 ? -7.254 -6.734 7.573 1.00 95.56 91 GLN A CA 1
ATOM 699 C C . GLN A 1 91 ? -6.511 -5.387 7.583 1.00 95.56 91 GLN A C 1
ATOM 701 O O . GLN A 1 91 ? -5.323 -5.323 7.899 1.00 95.56 91 GLN A O 1
ATOM 706 N N . ALA A 1 92 ? -7.196 -4.294 7.237 1.00 96.44 92 ALA A N 1
ATOM 707 C CA . ALA A 1 92 ? -6.605 -2.961 7.258 1.00 96.44 92 ALA A CA 1
ATOM 708 C C . ALA A 1 92 ? -6.230 -2.506 8.681 1.00 96.44 92 ALA A C 1
ATOM 710 O O . ALA A 1 92 ? -5.165 -1.911 8.861 1.00 96.44 92 ALA A O 1
ATOM 711 N N . ASP A 1 93 ? -7.059 -2.806 9.684 1.00 97.50 93 ASP A N 1
ATOM 712 C CA . ASP A 1 93 ? -6.768 -2.505 11.091 1.00 97.50 93 ASP A CA 1
ATOM 713 C C . ASP A 1 93 ? -5.573 -3.326 11.616 1.00 97.50 93 ASP A C 1
ATOM 715 O O . ASP A 1 93 ? -4.687 -2.784 12.281 1.00 97.50 93 ASP A O 1
ATOM 719 N N . GLU A 1 94 ? -5.492 -4.615 11.278 1.00 95.31 94 GLU A N 1
ATOM 720 C CA . GLU A 1 94 ? -4.362 -5.485 11.632 1.00 95.31 94 GLU A CA 1
ATOM 721 C C . GLU A 1 94 ? -3.052 -4.965 11.032 1.00 95.31 94 GLU A C 1
ATOM 723 O O . GLU A 1 94 ? -2.045 -4.810 11.728 1.00 95.31 94 GLU A O 1
ATOM 728 N N . MET A 1 95 ? -3.076 -4.608 9.746 1.00 95.81 95 MET A N 1
ATOM 729 C CA . MET A 1 95 ? -1.925 -3.995 9.086 1.00 95.81 95 MET A CA 1
ATOM 730 C C . MET A 1 95 ? -1.574 -2.638 9.705 1.00 95.81 95 MET A C 1
ATOM 732 O O . MET A 1 95 ? -0.392 -2.312 9.819 1.00 95.81 95 MET A O 1
ATOM 736 N N . HIS A 1 96 ? -2.564 -1.842 10.130 1.00 95.94 96 HIS A N 1
ATOM 737 C CA . HIS A 1 96 ? -2.332 -0.567 10.817 1.00 95.94 96 HIS A CA 1
ATOM 738 C C . HIS A 1 96 ? -1.569 -0.773 12.132 1.00 95.94 96 HIS A C 1
ATOM 740 O O . HIS A 1 96 ? -0.614 -0.044 12.418 1.00 95.94 96 HIS A O 1
ATOM 746 N N . LYS A 1 97 ? -1.954 -1.779 12.926 1.00 95.12 97 LYS A N 1
ATOM 747 C CA . LYS A 1 97 ? -1.208 -2.162 14.133 1.00 95.12 97 LYS A CA 1
ATOM 748 C C . LYS A 1 97 ? 0.210 -2.600 13.762 1.00 95.12 97 LYS A C 1
ATOM 750 O O . LYS A 1 97 ? 1.175 -2.064 14.302 1.00 95.12 97 LYS A O 1
ATOM 755 N N . MET A 1 98 ? 0.344 -3.490 12.778 1.00 94.19 98 MET A N 1
ATOM 756 C CA . MET A 1 98 ? 1.633 -4.064 12.386 1.00 94.19 98 MET A CA 1
ATOM 757 C C . MET A 1 98 ? 2.628 -3.016 11.868 1.00 94.19 98 MET A C 1
ATOM 759 O O . MET A 1 98 ? 3.795 -3.052 12.244 1.00 94.19 98 MET A O 1
ATOM 763 N N . VAL A 1 99 ? 2.188 -2.045 11.056 1.00 95.38 99 VAL A N 1
ATOM 764 C CA . VAL A 1 99 ? 3.082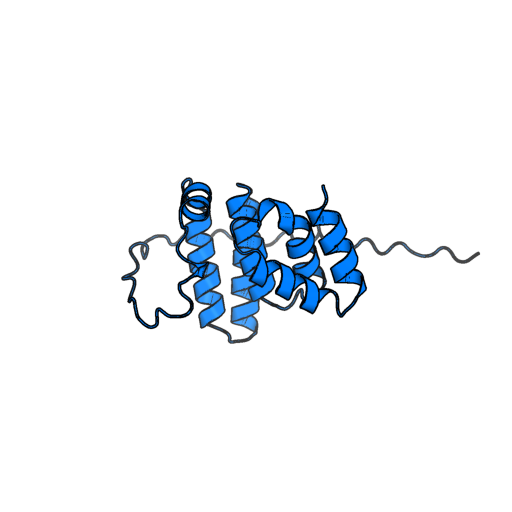 -1.008 10.503 1.00 95.38 99 VAL A CA 1
ATOM 765 C C . VAL A 1 99 ? 3.632 -0.048 11.559 1.00 95.38 99 VAL A C 1
ATOM 767 O O . VAL A 1 99 ? 4.609 0.660 11.316 1.00 95.38 99 VAL A O 1
ATOM 770 N N . SER A 1 100 ? 3.005 -0.025 12.734 1.00 92.00 100 SER A N 1
ATOM 771 C CA . SER A 1 100 ? 3.461 0.746 13.891 1.00 92.00 100 SER A CA 1
ATOM 772 C C . SER A 1 100 ? 4.683 0.112 14.562 1.00 92.00 100 SER A C 1
ATOM 774 O O . SER A 1 100 ? 5.388 0.792 15.307 1.00 92.00 100 SER A O 1
ATOM 776 N N . ASP A 1 101 ? 4.948 -1.172 14.302 1.00 94.69 101 ASP A N 1
ATOM 777 C CA . ASP A 1 101 ? 6.104 -1.879 14.839 1.00 94.69 101 ASP A CA 1
ATOM 778 C C . ASP A 1 101 ? 7.399 -1.393 14.149 1.00 94.69 101 ASP A C 1
ATOM 780 O O . ASP A 1 101 ? 7.494 -1.424 12.916 1.00 94.69 101 ASP A O 1
ATOM 784 N N . PRO A 1 102 ? 8.439 -0.982 14.902 1.00 89.31 102 PRO A N 1
ATOM 785 C CA . PRO A 1 102 ? 9.744 -0.611 14.344 1.00 89.31 102 PRO A CA 1
ATOM 786 C C . PRO A 1 102 ? 10.393 -1.698 13.475 1.00 89.31 102 PRO A C 1
ATOM 788 O O . PRO A 1 102 ? 11.218 -1.401 12.609 1.00 89.31 102 PRO A O 1
ATOM 791 N N . MET A 1 103 ? 10.033 -2.960 13.703 1.00 92.19 103 MET A N 1
ATOM 792 C CA . MET A 1 103 ? 10.516 -4.117 12.963 1.00 92.19 103 MET A CA 1
ATOM 793 C C . MET A 1 103 ? 9.703 -4.395 11.701 1.00 92.19 103 MET A C 1
ATOM 795 O O . MET A 1 103 ? 10.134 -5.237 10.919 1.00 92.19 103 MET A O 1
ATOM 799 N N . PHE A 1 104 ? 8.593 -3.691 11.445 1.00 92.00 104 PHE A N 1
ATOM 800 C CA . PHE A 1 104 ? 7.718 -3.939 10.295 1.00 92.00 104 PHE A CA 1
ATOM 801 C C . PHE A 1 104 ? 8.484 -4.014 8.974 1.00 92.00 104 PHE A C 1
ATOM 803 O O . PHE A 1 104 ? 8.399 -5.008 8.257 1.00 92.00 104 PHE A O 1
ATOM 810 N N . ALA A 1 105 ? 9.283 -2.989 8.666 1.00 89.44 105 ALA A N 1
ATOM 811 C CA . ALA A 1 105 ? 10.036 -2.943 7.417 1.00 89.44 105 ALA A CA 1
ATOM 812 C C . ALA A 1 105 ? 11.038 -4.105 7.309 1.00 89.44 105 ALA A C 1
ATOM 814 O O . ALA A 1 105 ? 11.192 -4.683 6.234 1.00 89.44 105 ALA A O 1
ATOM 815 N N . LEU A 1 106 ? 11.677 -4.487 8.423 1.00 88.81 106 LEU A N 1
ATOM 816 C CA . LEU A 1 106 ? 12.587 -5.630 8.449 1.00 88.81 106 LEU A CA 1
ATOM 817 C C . LEU A 1 106 ? 11.831 -6.946 8.257 1.00 88.81 106 LEU A C 1
ATOM 819 O O . LEU A 1 106 ? 12.256 -7.773 7.459 1.00 88.81 106 LEU A O 1
ATOM 823 N N . VAL A 1 107 ? 10.714 -7.141 8.958 1.00 88.50 107 VAL A N 1
ATOM 824 C CA . VAL A 1 107 ? 9.863 -8.332 8.841 1.00 88.50 107 VAL A CA 1
ATOM 825 C C . VAL A 1 107 ? 9.372 -8.481 7.404 1.00 88.50 107 VAL A C 1
ATOM 827 O O . VAL A 1 107 ? 9.536 -9.545 6.819 1.00 88.50 107 VAL A O 1
ATOM 830 N N . MET A 1 108 ? 8.884 -7.404 6.787 1.00 86.44 108 MET A N 1
ATOM 831 C CA . MET A 1 108 ? 8.422 -7.419 5.397 1.00 86.44 108 MET A CA 1
ATOM 832 C C . MET A 1 108 ? 9.539 -7.747 4.398 1.00 86.44 108 MET A C 1
ATOM 834 O O . MET A 1 108 ? 9.292 -8.471 3.443 1.00 86.44 108 MET A O 1
ATOM 838 N N . GLN A 1 109 ? 10.769 -7.277 4.625 1.00 82.25 109 GLN A N 1
ATOM 839 C CA . GLN A 1 109 ? 11.921 -7.606 3.769 1.00 82.25 109 GLN A CA 1
ATOM 840 C C . GLN A 1 109 ? 12.471 -9.021 3.998 1.00 82.25 109 GLN A C 1
ATOM 842 O O . GLN A 1 109 ? 13.146 -9.575 3.134 1.00 82.25 109 GLN A O 1
ATOM 847 N N . THR A 1 110 ? 12.245 -9.587 5.184 1.00 81.69 110 THR A N 1
ATOM 848 C CA . THR A 1 110 ? 12.807 -10.880 5.606 1.00 81.69 110 THR A CA 1
ATOM 849 C C . THR A 1 110 ? 11.786 -12.009 5.615 1.00 81.69 110 THR A C 1
ATOM 851 O O . THR A 1 110 ? 12.135 -13.120 6.007 1.00 81.69 110 THR A O 1
ATOM 854 N N . MET A 1 111 ? 10.556 -11.763 5.157 1.00 73.69 111 MET A N 1
ATOM 855 C CA . MET A 1 111 ? 9.544 -12.785 4.904 1.00 73.69 111 MET A CA 1
ATOM 856 C C . MET A 1 111 ? 9.596 -13.235 3.431 1.00 73.69 111 MET A C 1
ATOM 858 O O . MET A 1 111 ? 8.770 -12.793 2.635 1.00 73.69 111 MET A O 1
ATOM 862 N N . PRO A 1 112 ? 10.470 -14.185 3.039 1.00 55.50 112 PRO A N 1
ATOM 863 C CA . PRO A 1 112 ? 10.454 -14.763 1.693 1.00 55.50 112 PRO A CA 1
ATOM 864 C C . PRO A 1 112 ? 9.213 -15.644 1.427 1.00 55.50 112 PRO A C 1
ATOM 866 O O . PRO A 1 112 ? 9.139 -16.293 0.389 1.00 55.50 112 PRO A O 1
ATOM 869 N N . PHE A 1 113 ? 8.241 -15.698 2.350 1.00 51.88 113 PHE A N 1
ATOM 870 C CA . PHE A 1 113 ? 7.203 -16.731 2.399 1.00 51.88 113 PHE A CA 1
ATOM 871 C C . PHE A 1 113 ? 5.793 -16.297 1.973 1.00 51.88 113 PHE A C 1
ATOM 873 O O . PHE A 1 113 ? 4.977 -17.176 1.719 1.00 51.88 113 PHE A O 1
ATOM 880 N N . MET A 1 114 ? 5.462 -15.007 1.823 1.00 53.09 114 MET A N 1
ATOM 881 C CA . MET A 1 114 ? 4.081 -14.652 1.433 1.00 53.09 114 MET A CA 1
ATOM 882 C C . MET A 1 114 ? 3.760 -14.888 -0.054 1.00 53.09 114 MET A C 1
ATOM 884 O O . MET A 1 114 ? 2.597 -15.097 -0.384 1.00 53.09 114 MET A O 1
ATOM 888 N N . ASN A 1 115 ? 4.759 -14.966 -0.944 1.00 46.00 115 ASN A N 1
ATOM 889 C CA . ASN A 1 115 ? 4.522 -15.271 -2.365 1.00 46.00 115 ASN A CA 1
ATOM 890 C C . ASN A 1 115 ? 4.204 -16.761 -2.645 1.00 46.00 115 ASN A C 1
ATOM 892 O O . ASN A 1 115 ? 3.659 -17.065 -3.703 1.00 46.00 115 ASN A O 1
ATOM 896 N N . GLU A 1 116 ? 4.485 -17.691 -1.718 1.00 44.56 116 GLU A N 1
ATOM 897 C CA . GLU A 1 116 ? 4.122 -19.124 -1.839 1.00 44.56 116 GLU A CA 1
ATOM 898 C C . GLU A 1 116 ? 2.869 -19.517 -1.027 1.00 44.56 116 GLU A C 1
ATOM 900 O O . GLU A 1 116 ? 2.398 -20.652 -1.112 1.00 44.56 116 GLU A O 1
ATOM 905 N N . LEU A 1 117 ? 2.271 -18.584 -0.276 1.00 43.53 117 LEU A N 1
ATOM 906 C CA . LEU A 1 117 ? 1.150 -18.843 0.638 1.00 43.53 117 LEU A CA 1
ATOM 907 C C . LEU A 1 117 ? -0.245 -18.603 0.040 1.00 43.53 117 LEU A C 1
ATOM 909 O O . LEU A 1 117 ? -1.227 -18.535 0.774 1.00 43.53 117 LEU A O 1
ATOM 913 N N . GLY A 1 118 ? -0.384 -18.651 -1.288 1.00 45.22 118 GLY A N 1
ATOM 914 C CA . GLY A 1 118 ? -1.679 -18.883 -1.952 1.00 45.22 118 GLY A CA 1
ATOM 915 C C . GLY A 1 118 ? -2.310 -20.260 -1.648 1.00 45.22 118 GLY A C 1
ATOM 916 O O . GLY A 1 118 ? -3.277 -20.647 -2.299 1.00 45.22 118 GLY A O 1
ATOM 917 N N . GLY A 1 119 ? -1.759 -21.013 -0.685 1.00 41.03 119 GLY A N 1
ATOM 918 C CA . GLY A 1 119 ? -2.191 -22.348 -0.267 1.00 41.03 119 GLY A CA 1
ATOM 919 C C . GLY A 1 119 ? -2.309 -22.577 1.248 1.00 41.03 119 GLY A C 1
ATOM 920 O O . GLY A 1 119 ? -2.458 -23.730 1.643 1.00 41.03 119 GLY A O 1
ATOM 921 N N . MET A 1 120 ? -2.265 -21.550 2.110 1.00 42.16 120 MET A N 1
ATOM 922 C CA . MET A 1 120 ? -2.580 -21.718 3.543 1.00 42.16 120 MET A CA 1
ATOM 923 C C . MET A 1 120 ? -3.977 -21.198 3.874 1.00 42.16 120 MET A C 1
ATOM 925 O O . MET A 1 120 ? -4.163 -20.110 4.408 1.00 42.16 120 MET A O 1
ATOM 929 N N . GLY A 1 121 ? -4.976 -22.036 3.603 1.00 45.50 121 GLY A N 1
ATOM 930 C CA . GLY A 1 121 ? -6.187 -22.015 4.410 1.00 45.50 121 GLY A CA 1
ATOM 931 C C . GLY A 1 121 ? -5.859 -22.549 5.807 1.00 45.50 121 GLY A C 1
ATOM 932 O O . GLY A 1 121 ? -5.477 -23.708 5.937 1.00 45.50 121 GLY A O 1
ATOM 933 N N . GLY A 1 122 ? -6.021 -21.716 6.836 1.00 44.78 122 GLY A N 1
ATOM 934 C CA . GLY A 1 122 ? -6.204 -22.183 8.213 1.00 44.78 122 GLY A CA 1
ATOM 935 C C . GLY A 1 122 ? -4.966 -22.233 9.110 1.00 44.78 122 GLY A C 1
ATOM 936 O O . GLY A 1 122 ? -4.664 -23.284 9.670 1.00 44.78 122 GLY A O 1
ATOM 937 N N . MET A 1 123 ? -4.304 -21.099 9.340 1.00 45.31 123 MET A N 1
ATOM 938 C CA . MET A 1 123 ? -3.665 -20.882 10.641 1.00 45.31 12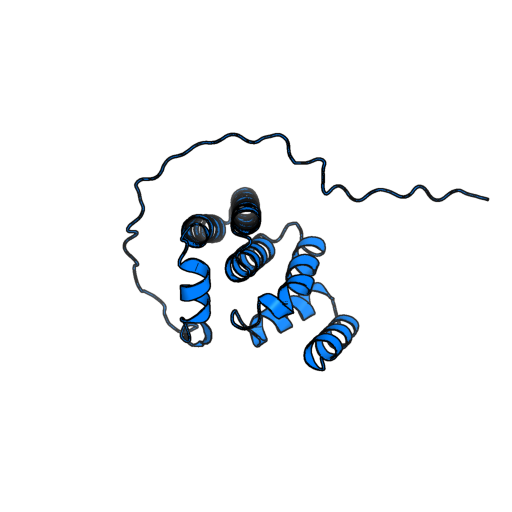3 MET A CA 1
ATOM 939 C C . MET A 1 123 ? -4.464 -19.831 11.403 1.00 45.31 123 MET A C 1
ATOM 941 O O . MET A 1 123 ? -4.395 -18.649 11.080 1.00 45.31 123 MET A O 1
ATOM 945 N N . ASP A 1 124 ? -5.223 -20.290 12.401 1.00 50.56 124 ASP A N 1
ATOM 946 C CA . ASP A 1 124 ? -5.735 -19.454 13.487 1.00 50.56 124 ASP A CA 1
ATOM 947 C C . ASP A 1 124 ? -4.530 -18.828 14.203 1.00 50.56 124 ASP A C 1
ATOM 949 O O . ASP A 1 124 ? -3.900 -19.442 15.070 1.00 50.56 124 ASP A O 1
ATOM 953 N N . MET A 1 125 ? -4.171 -17.610 13.801 1.00 54.78 125 MET A N 1
ATOM 954 C CA . MET A 1 125 ? -3.324 -16.741 14.605 1.00 54.78 125 MET A CA 1
ATOM 955 C C . MET A 1 125 ? -4.181 -16.253 15.769 1.00 54.78 125 MET A C 1
ATOM 957 O O . MET A 1 125 ? -5.027 -15.379 15.609 1.00 54.78 125 MET A O 1
ATOM 961 N N . ALA A 1 126 ? -3.984 -16.855 16.940 1.00 49.28 126 ALA A N 1
ATOM 962 C CA . ALA A 1 126 ? -4.451 -16.269 18.186 1.00 49.28 126 ALA A CA 1
ATOM 963 C C . ALA A 1 126 ? -3.799 -14.883 18.329 1.00 49.28 126 ALA A C 1
ATOM 965 O O . ALA A 1 126 ? -2.573 -14.789 18.414 1.00 49.28 126 ALA A O 1
ATOM 966 N N . ASP A 1 127 ? -4.626 -13.840 18.285 1.00 50.94 127 ASP A N 1
ATOM 967 C CA . ASP A 1 127 ? -4.241 -12.429 18.266 1.00 50.94 127 ASP A CA 1
ATOM 968 C C . ASP A 1 127 ? -3.545 -12.034 19.590 1.00 50.94 127 ASP A C 1
ATOM 970 O O . ASP A 1 127 ? -4.184 -12.056 20.645 1.00 50.94 127 ASP A O 1
ATOM 974 N N . PRO A 1 128 ? -2.234 -11.718 19.602 1.00 50.25 128 PRO A N 1
ATOM 975 C CA . PRO A 1 128 ? -1.520 -11.349 20.826 1.00 50.25 128 PRO A CA 1
ATOM 976 C C . PRO A 1 128 ? -1.758 -9.897 21.279 1.00 50.25 128 PRO A C 1
ATOM 978 O O . PRO A 1 128 ? -1.136 -9.475 22.255 1.00 50.25 128 PRO A O 1
ATOM 981 N N . PHE A 1 129 ? -2.578 -9.109 20.570 1.00 53.94 129 PHE A N 1
ATOM 982 C CA . PHE A 1 129 ? -2.597 -7.644 20.693 1.00 53.94 129 PHE A CA 1
ATOM 983 C C . PHE A 1 129 ? -4.005 -7.046 20.889 1.00 53.94 129 PHE A C 1
ATOM 985 O O . PHE A 1 129 ? -4.374 -6.062 20.234 1.00 53.94 129 PHE A O 1
ATOM 992 N N . ASP A 1 130 ? -4.770 -7.617 21.822 1.00 53.84 130 ASP A N 1
ATOM 993 C CA . ASP A 1 130 ? -6.150 -7.222 22.170 1.00 53.84 130 ASP A CA 1
ATOM 994 C C . ASP A 1 130 ? -6.252 -6.086 23.227 1.00 53.84 130 ASP A C 1
ATOM 996 O O . ASP A 1 130 ? -7.317 -5.860 23.781 1.00 53.84 130 ASP A O 1
ATOM 1000 N N . ASP A 1 131 ? -5.165 -5.352 23.524 1.00 49.94 131 ASP A N 1
ATOM 1001 C CA . ASP A 1 131 ? -5.091 -4.454 24.706 1.00 49.94 131 ASP A CA 1
ATOM 1002 C C . ASP A 1 131 ? -4.714 -2.974 24.428 1.00 49.94 131 ASP A C 1
ATOM 1004 O O . ASP A 1 131 ? -4.265 -2.272 25.334 1.00 49.94 131 ASP A O 1
ATOM 1008 N N . PHE A 1 132 ? -4.884 -2.443 23.211 1.00 49.88 132 PHE A N 1
ATOM 1009 C CA . PHE A 1 132 ? -4.624 -1.011 22.949 1.00 49.88 132 PHE A CA 1
ATOM 1010 C C . PHE A 1 132 ? -5.829 -0.291 22.333 1.00 49.88 132 PHE A C 1
ATOM 1012 O O . PHE A 1 132 ? -5.943 -0.165 21.113 1.00 49.88 132 PHE A O 1
ATOM 1019 N N . ASP A 1 133 ? -6.698 0.203 23.216 1.00 51.91 133 ASP A N 1
ATOM 1020 C CA . ASP A 1 133 ? -7.665 1.269 22.951 1.00 51.91 133 ASP A CA 1
ATOM 1021 C C . ASP A 1 133 ? -6.955 2.628 23.077 1.00 51.91 133 ASP A C 1
ATOM 1023 O O . ASP A 1 133 ? -6.615 3.037 24.184 1.00 51.91 133 ASP A O 1
ATOM 1027 N N . ASP A 1 134 ? -6.752 3.342 21.968 1.00 56.66 134 ASP A N 1
ATOM 1028 C CA . ASP A 1 134 ? -6.422 4.774 21.993 1.00 56.66 134 ASP A CA 1
ATOM 1029 C C . ASP A 1 134 ? -7.204 5.505 20.888 1.00 56.66 134 ASP A C 1
ATOM 1031 O O . ASP A 1 134 ? -6.836 5.538 19.708 1.00 56.66 134 ASP A O 1
ATOM 1035 N N . ASP A 1 135 ? -8.330 6.081 21.311 1.00 57.88 135 ASP A N 1
ATOM 1036 C CA . ASP A 1 135 ? -9.146 7.039 20.572 1.00 57.88 135 ASP A CA 1
ATOM 1037 C C . ASP A 1 135 ? -8.435 8.404 20.524 1.00 57.88 135 ASP A C 1
ATOM 1039 O O . ASP A 1 135 ? -8.529 9.200 21.459 1.00 57.88 135 ASP A O 1
ATOM 1043 N N . GLU A 1 136 ? -7.773 8.726 19.409 1.00 58.53 136 GLU A N 1
ATOM 1044 C CA . GLU A 1 136 ? -7.427 10.117 19.085 1.00 58.53 136 GLU A CA 1
ATOM 1045 C C . GLU A 1 136 ? -8.153 10.604 17.821 1.00 58.53 136 GLU A C 1
ATOM 1047 O O . GLU A 1 136 ? -7.874 10.219 16.678 1.00 58.53 136 GLU A O 1
ATOM 1052 N N . ASP A 1 137 ? -9.108 11.492 18.092 1.00 63.09 137 ASP A N 1
ATOM 1053 C CA . ASP A 1 137 ? -9.919 12.285 17.178 1.00 63.09 137 ASP A CA 1
ATOM 1054 C C . ASP A 1 137 ? -9.053 13.323 16.432 1.00 63.09 137 ASP A C 1
ATOM 1056 O O . ASP A 1 137 ? -8.463 14.222 17.034 1.00 63.09 137 ASP A O 1
ATOM 1060 N N . LEU A 1 138 ? -8.957 13.205 15.102 1.00 53.12 138 LEU A N 1
ATOM 1061 C CA . LEU A 1 138 ? -8.220 14.131 14.226 1.00 53.12 138 LEU A CA 1
ATOM 1062 C C . LEU A 1 138 ? -9.038 14.445 12.963 1.00 53.12 138 LEU A C 1
ATOM 1064 O O . LEU A 1 138 ? -8.690 14.067 11.841 1.00 53.12 138 LEU A O 1
ATOM 1068 N N . GLY A 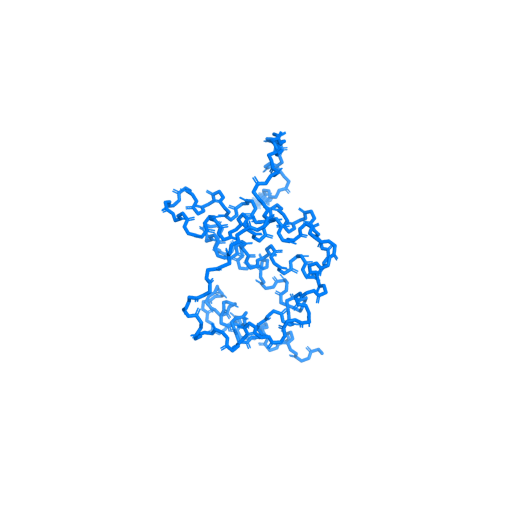1 139 ? -10.147 15.156 13.169 1.00 47.31 139 GLY A N 1
ATOM 1069 C CA . GLY A 1 139 ? -11.135 15.526 12.150 1.00 47.31 139 GLY A CA 1
ATOM 1070 C C . GLY A 1 139 ? -10.713 16.525 11.058 1.00 47.31 139 GLY A C 1
ATOM 1071 O O . GLY A 1 139 ? -11.486 16.730 10.126 1.00 47.31 139 GLY A O 1
ATOM 1072 N N . ASP A 1 140 ? -9.509 17.108 11.073 1.00 51.66 140 ASP A N 1
ATOM 1073 C CA . ASP A 1 140 ? -9.265 18.364 10.329 1.00 51.66 140 ASP A CA 1
ATOM 1074 C C . ASP A 1 140 ? -8.194 18.322 9.212 1.00 51.66 140 ASP A C 1
ATOM 1076 O O . ASP A 1 140 ? -7.559 19.335 8.920 1.00 51.66 140 ASP A O 1
ATOM 1080 N N . PHE A 1 141 ? -7.976 17.193 8.517 1.00 45.84 141 PHE A N 1
ATOM 1081 C CA . PHE A 1 141 ? -6.966 17.130 7.429 1.00 45.84 141 PHE A CA 1
ATOM 1082 C C . PHE A 1 141 ? -7.518 16.969 5.996 1.00 45.84 141 PHE A C 1
ATOM 1084 O O . PHE A 1 141 ? -6.761 16.763 5.046 1.00 45.84 141 PHE A O 1
ATOM 1091 N N . TYR A 1 142 ? -8.825 17.096 5.772 1.00 49.44 142 TYR A N 1
ATOM 1092 C CA . TYR A 1 142 ? -9.411 16.891 4.435 1.00 49.44 142 TYR A CA 1
ATOM 1093 C C . TYR A 1 142 ? -9.048 17.962 3.379 1.00 49.44 142 TYR A C 1
ATOM 1095 O O . TYR A 1 142 ? -9.336 17.773 2.196 1.00 49.44 142 TYR A O 1
ATOM 1103 N N . ASP A 1 143 ? -8.364 19.051 3.747 1.00 54.38 143 ASP A N 1
ATOM 1104 C CA . ASP A 1 143 ? -8.124 20.183 2.838 1.00 54.38 143 ASP A CA 1
ATOM 1105 C C . ASP A 1 143 ? -6.781 20.177 2.080 1.00 54.38 143 ASP A C 1
ATOM 1107 O O . ASP A 1 143 ? -6.632 20.937 1.119 1.00 54.38 143 ASP A O 1
ATOM 1111 N N . LEU A 1 144 ? -5.810 19.312 2.413 1.00 55.41 144 LEU A N 1
ATOM 1112 C CA . LEU A 1 144 ? -4.469 19.405 1.801 1.00 55.41 144 LEU A CA 1
ATOM 1113 C C . LEU A 1 144 ? -4.309 18.671 0.456 1.00 55.41 144 LEU A C 1
ATOM 1115 O O . LEU A 1 144 ? -3.424 19.010 -0.329 1.00 55.41 144 LEU A O 1
ATOM 1119 N N . PHE A 1 145 ? -5.168 17.692 0.156 1.00 54.75 145 PHE A N 1
ATOM 1120 C CA . PHE A 1 145 ? -5.054 16.860 -1.056 1.00 54.75 145 PHE A CA 1
ATOM 1121 C C . PHE A 1 145 ? -6.138 17.124 -2.104 1.00 54.75 145 PHE A C 1
ATOM 1123 O O . PHE A 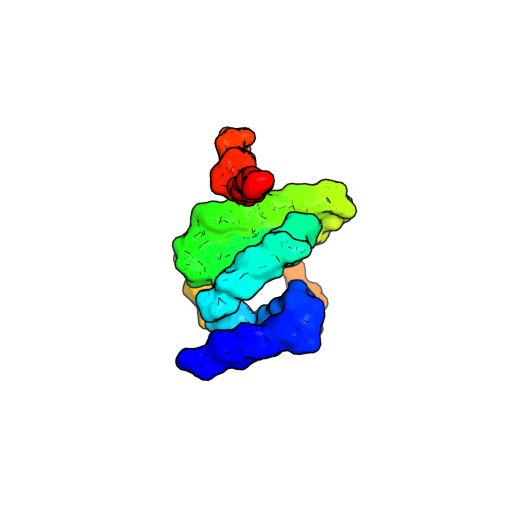1 145 ? -6.248 16.402 -3.097 1.00 54.75 145 PHE A O 1
ATOM 1130 N N . ARG A 1 146 ? -6.931 18.188 -1.937 1.00 52.47 146 ARG A N 1
ATOM 1131 C CA . ARG A 1 146 ? -7.947 18.550 -2.924 1.00 52.47 146 ARG A CA 1
ATOM 1132 C C . ARG A 1 146 ? -7.258 19.028 -4.214 1.00 52.47 146 ARG A C 1
ATOM 1134 O O . ARG A 1 146 ? -6.466 19.971 -4.171 1.00 52.47 146 ARG A O 1
ATOM 1141 N N . PRO A 1 147 ? -7.548 18.437 -5.386 1.00 43.44 147 PRO A N 1
ATOM 1142 C CA . PRO A 1 147 ? -6.915 18.849 -6.632 1.00 43.44 147 PRO A CA 1
ATOM 1143 C C . PRO A 1 147 ? -7.249 20.313 -6.944 1.00 43.44 147 PRO A C 1
ATOM 1145 O O . PRO A 1 147 ? -8.416 20.695 -7.080 1.00 43.44 147 PRO A O 1
ATOM 1148 N N . VAL A 1 148 ? -6.211 21.143 -7.081 1.00 54.66 148 VAL A N 1
ATOM 1149 C CA . VAL A 1 148 ? -6.333 22.560 -7.443 1.00 54.66 148 VAL A CA 1
ATOM 1150 C C . VAL A 1 148 ? -6.964 22.661 -8.832 1.00 54.66 148 VAL A C 1
ATOM 1152 O O . VAL A 1 148 ? -6.304 22.469 -9.857 1.00 54.66 148 VAL A O 1
ATOM 1155 N N . ARG A 1 149 ? -8.261 22.989 -8.890 1.00 56.22 149 ARG A N 1
ATOM 1156 C CA . ARG A 1 149 ? -8.965 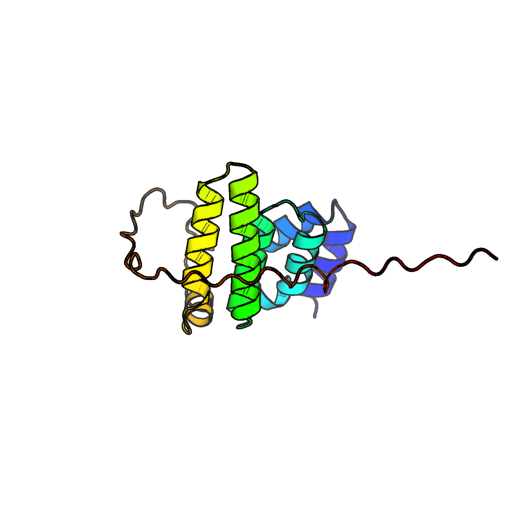23.297 -10.143 1.00 56.22 149 ARG A CA 1
ATOM 1157 C C . ARG A 1 149 ? -8.365 24.561 -10.763 1.00 56.22 149 ARG A C 1
ATOM 1159 O O . ARG A 1 149 ? -8.789 25.679 -10.473 1.00 56.22 149 ARG A O 1
ATOM 1166 N N . ARG A 1 150 ? -7.383 24.396 -11.654 1.00 54.91 150 ARG A N 1
ATOM 1167 C CA . ARG A 1 150 ? -6.853 25.487 -12.484 1.00 54.91 150 ARG A CA 1
ATOM 1168 C C . ARG A 1 150 ? -7.958 25.982 -13.419 1.00 54.91 150 ARG A C 1
ATOM 1170 O O . ARG A 1 150 ? -8.307 25.325 -14.399 1.00 54.91 150 ARG A O 1
ATOM 1177 N N . LYS A 1 151 ? -8.525 27.153 -13.113 1.00 57.88 151 LYS A N 1
ATOM 1178 C CA . LYS A 1 151 ? -9.489 27.841 -13.982 1.00 57.88 151 LYS A CA 1
ATOM 1179 C C . LYS A 1 151 ? -8.816 28.171 -15.321 1.00 57.88 151 LYS A C 1
ATOM 1181 O O . LYS A 1 151 ? -7.877 28.962 -15.373 1.00 57.88 151 LYS A O 1
ATOM 1186 N N . ARG A 1 152 ? -9.317 27.579 -16.411 1.00 57.78 152 ARG A N 1
ATOM 1187 C CA . ARG A 1 152 ? -8.988 27.978 -17.787 1.00 57.78 152 ARG A CA 1
ATOM 1188 C C . ARG A 1 152 ? -9.440 29.427 -18.005 1.00 57.78 152 ARG A C 1
ATOM 1190 O O . ARG A 1 152 ? -10.637 29.702 -18.008 1.00 57.78 152 ARG A O 1
ATOM 1197 N N . ARG A 1 153 ? -8.489 30.344 -18.208 1.00 58.44 153 ARG A N 1
ATOM 1198 C CA . ARG A 1 153 ? -8.761 31.677 -18.768 1.00 58.44 153 ARG A CA 1
ATOM 1199 C C . ARG A 1 153 ? -9.228 31.502 -20.217 1.00 58.44 153 ARG A C 1
ATOM 1201 O O . ARG A 1 153 ? -8.486 30.957 -21.032 1.00 58.44 153 ARG A O 1
ATOM 1208 N N . LYS A 1 154 ? -10.460 31.923 -20.518 1.00 63.03 154 LYS A N 1
ATOM 1209 C CA . LYS A 1 154 ? -10.920 32.127 -21.898 1.00 63.03 154 LYS A CA 1
ATOM 1210 C C . LYS A 1 154 ? -10.249 33.392 -22.445 1.00 63.03 154 LYS A C 1
ATOM 1212 O O . LYS A 1 154 ? -10.088 34.356 -21.698 1.00 63.03 154 LYS A O 1
ATOM 1217 N N . ARG A 1 155 ? -9.790 33.289 -23.693 1.00 68.75 155 ARG A N 1
ATOM 1218 C CA . ARG A 1 155 ? -9.236 34.376 -24.506 1.00 68.75 155 ARG A CA 1
ATOM 1219 C C . ARG A 1 155 ? -10.311 35.391 -24.858 1.00 68.75 155 ARG A C 1
ATOM 1221 O O . ARG A 1 155 ? -11.475 34.949 -24.986 1.00 68.75 155 ARG A O 1
#

Secondary structure (DSSP, 8-state):
-HHHHHHHHHHTTS-HHHHHHHHHHHH-GGGHHHHHHHHHHHHHH-TT-HHHHHHHHHHHHHTT-HHHHHHHHHHHHHHHHHTT-HHHHHHHHHHHHHHTSTTHHHHHHH-TTGGG-TT--------S-------------TTSSS---------

Foldseek 3Di:
DVVVVVLVVQCVPDPNLVSLVVVCLVVDLLCLQVSLVSLVVNCVVCVLALVSLQSNLLSCLLVVVLVVSLVSLCSSLVSCVVVVNNVSNVVSVVSSVLSPDPCSNVCSNPCPDPNVVPPDDDDPPPDPDPPDDDDDDDPPDPPPPDPPPDDDDDD

Sequence (155 aa):
MLGRELFDRAVKLGPEADVIHAIIDQCGPDHFTLLLPYIQRLTQLTPEDPSAWIIFGIALGTDQQTAAAQKALREAAQLARKQGNHDVAQQADEMHKMVSDPMFALVMQTMPFMNELGGMGGMDMADPFDDFDDDEDLGDFYDLFRPVRRKRRKR

Radius of gyration: 17.5 Å; chains: 1; bounding box: 37×57×49 Å